Protein AF-A0A967JCB1-F1 (afdb_monomer)

pLDDT: mean 96.54, std 2.73, range [77.69, 98.62]

Secondary structure (DSSP, 8-state):
--HHHHHHHHHHHHHHHHHHHHHHHSHHHHHHHHHHTT--SHHHHHHHHHHHHHTTS-S--BTTTTB--HHHHHHHHHHHHHHTT--HHHHTT-

Mean predicted aligned error: 2.51 Å

Radius of gyration: 13.49 Å; Cα contacts (8 Å, |Δi|>4): 107; chains: 1; bounding box: 28×32×29 Å

Structure (mmCIF, N/CA/C/O backbone):
data_AF-A0A967JCB1-F1
#
_entry.id   AF-A0A967JCB1-F1
#
loop_
_atom_site.group_PDB
_atom_site.id
_atom_site.type_symbol
_atom_site.label_atom_id
_atom_site.label_alt_id
_atom_site.label_comp_id
_atom_site.label_asym_id
_atom_site.label_entity_id
_atom_site.label_seq_id
_atom_site.pdbx_PDB_ins_code
_atom_site.Cartn_x
_atom_site.Cartn_y
_atom_site.Cartn_z
_atom_site.occupancy
_atom_site.B_iso_or_equiv
_atom_site.auth_seq_id
_atom_site.auth_comp_id
_atom_site.auth_asym_id
_atom_site.auth_atom_id
_atom_site.pdbx_PDB_model_num
ATOM 1 N N . MET A 1 1 ? -13.319 8.547 15.765 1.00 77.69 1 MET A N 1
ATOM 2 C CA . MET A 1 1 ? -13.134 9.039 14.388 1.00 77.69 1 MET A CA 1
ATOM 3 C C . MET A 1 1 ? -14.198 10.083 14.104 1.00 77.69 1 MET A C 1
ATOM 5 O O . MET A 1 1 ? -15.380 9.756 14.074 1.00 77.69 1 MET A O 1
ATOM 9 N N . THR A 1 2 ? -13.788 11.338 13.992 1.00 94.56 2 THR A N 1
ATOM 10 C CA . THR A 1 2 ? -14.639 12.449 13.558 1.00 94.56 2 THR A CA 1
ATOM 11 C C . THR A 1 2 ? -14.902 12.368 12.048 1.00 94.56 2 THR A C 1
ATOM 13 O O . THR A 1 2 ? -14.277 11.582 11.332 1.00 94.56 2 THR A O 1
ATOM 16 N N . GLY A 1 3 ? -15.816 13.198 11.533 1.00 94.62 3 GLY A N 1
ATOM 17 C CA . GLY A 1 3 ? -16.013 13.322 10.083 1.00 94.62 3 GLY A CA 1
ATOM 18 C C . GLY A 1 3 ? -14.758 13.813 9.348 1.00 94.62 3 GLY A C 1
ATOM 19 O O . GLY A 1 3 ? -14.487 13.368 8.234 1.00 94.62 3 GLY A O 1
ATOM 20 N N . ALA A 1 4 ? -13.960 14.672 9.991 1.00 96.19 4 ALA A N 1
ATOM 21 C CA . ALA A 1 4 ? -12.702 15.168 9.439 1.00 96.19 4 ALA A CA 1
ATOM 22 C C . ALA A 1 4 ? -11.639 14.062 9.353 1.00 96.19 4 ALA A C 1
ATOM 24 O O . ALA A 1 4 ? -10.995 13.927 8.311 1.00 96.19 4 ALA A O 1
ATOM 25 N N . ASP A 1 5 ? -11.521 13.232 10.397 1.00 96.06 5 ASP A N 1
ATOM 26 C CA . ASP A 1 5 ? -10.593 12.092 10.424 1.00 96.06 5 ASP A CA 1
ATOM 27 C C . ASP A 1 5 ? -10.894 11.124 9.278 1.00 96.06 5 ASP A C 1
ATOM 29 O O . ASP A 1 5 ? -10.001 10.721 8.535 1.00 96.06 5 ASP A O 1
ATOM 33 N N . ARG A 1 6 ? -12.178 10.809 9.074 1.00 95.50 6 ARG A N 1
ATOM 34 C CA . ARG A 1 6 ? -12.609 9.930 7.987 1.00 95.50 6 ARG A CA 1
ATOM 35 C C . ARG A 1 6 ? -12.264 10.507 6.615 1.00 95.50 6 ARG A C 1
ATOM 37 O O . ARG A 1 6 ? -11.721 9.799 5.773 1.00 95.50 6 ARG A O 1
ATOM 44 N N . ALA A 1 7 ? -12.565 11.784 6.383 1.00 96.75 7 ALA A N 1
ATOM 45 C CA . ALA A 1 7 ? -12.252 12.434 5.112 1.00 96.75 7 ALA A CA 1
ATOM 46 C C . ALA A 1 7 ? -10.737 12.458 4.836 1.00 96.75 7 ALA A C 1
ATOM 48 O O . ALA A 1 7 ? -10.316 12.389 3.680 1.00 96.75 7 ALA A O 1
ATOM 49 N N . GLN A 1 8 ? -9.918 12.549 5.888 1.00 96.56 8 GLN A N 1
ATOM 50 C CA . GLN A 1 8 ? -8.466 12.449 5.783 1.00 96.56 8 GLN A CA 1
ATOM 51 C C . GLN A 1 8 ? -8.012 11.019 5.459 1.00 96.56 8 GLN A C 1
ATOM 53 O O . GLN A 1 8 ? -7.224 10.852 4.532 1.00 96.56 8 GLN A O 1
ATOM 58 N N . ALA A 1 9 ? -8.545 9.999 6.136 1.00 97.44 9 ALA A N 1
ATOM 59 C CA . ALA A 1 9 ? -8.258 8.596 5.823 1.00 97.44 9 ALA A CA 1
ATOM 60 C C . ALA A 1 9 ? -8.604 8.260 4.360 1.00 97.44 9 ALA A C 1
ATOM 62 O O . ALA A 1 9 ? -7.800 7.674 3.640 1.00 97.44 9 ALA A O 1
ATOM 63 N N . GLU A 1 10 ? -9.752 8.733 3.866 1.00 97.44 10 GLU A N 1
ATOM 64 C CA . GLU A 1 10 ? -10.141 8.577 2.459 1.00 97.44 10 GLU A CA 1
ATOM 65 C C . GLU A 1 10 ? -9.160 9.256 1.487 1.00 97.44 10 GLU A C 1
ATOM 67 O O . GLU A 1 10 ? -8.955 8.767 0.375 1.00 97.44 10 GLU A O 1
ATOM 72 N N . ARG A 1 11 ? -8.547 10.388 1.870 1.00 97.88 11 ARG A N 1
ATOM 73 C CA . ARG A 1 11 ? -7.486 11.017 1.067 1.00 97.88 11 ARG A CA 1
ATOM 74 C C . ARG A 1 11 ? -6.231 10.152 1.029 1.00 97.88 11 ARG A C 1
ATOM 76 O O . ARG A 1 11 ? -5.739 9.937 -0.069 1.00 97.88 11 ARG A O 1
ATOM 83 N N . PHE A 1 12 ? -5.779 9.617 2.162 1.00 97.94 12 PHE A N 1
ATOM 84 C CA . PHE A 1 12 ? -4.612 8.728 2.198 1.00 97.94 12 PHE A CA 1
ATOM 85 C C . PHE A 1 12 ? -4.819 7.457 1.371 1.00 97.94 12 PHE A C 1
ATOM 87 O O . PHE A 1 12 ? -3.923 7.053 0.641 1.00 97.94 12 PHE A O 1
ATOM 94 N N . VAL A 1 13 ? -6.020 6.869 1.396 1.00 98.25 13 VAL A N 1
ATOM 95 C CA . VAL A 1 13 ? -6.329 5.701 0.553 1.00 98.25 13 VAL A CA 1
ATOM 96 C C . VAL A 1 13 ? -6.255 6.041 -0.940 1.00 98.25 13 VAL A C 1
ATOM 98 O O . VAL A 1 13 ? -5.703 5.266 -1.720 1.00 98.25 13 VAL A O 1
ATOM 101 N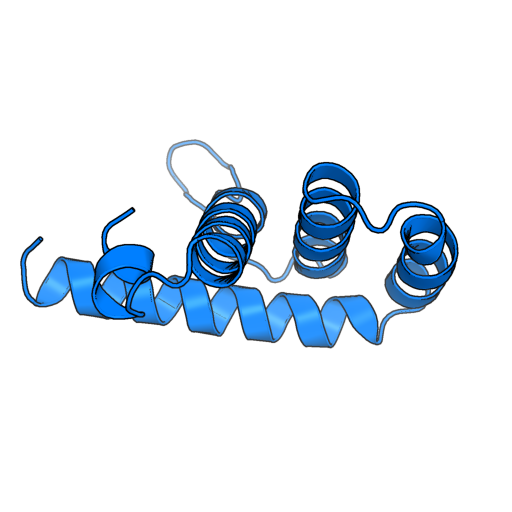 N . ARG A 1 14 ? -6.798 7.195 -1.356 1.00 98.31 14 ARG A N 1
ATOM 102 C CA . ARG A 1 14 ? -6.738 7.638 -2.762 1.00 98.31 14 A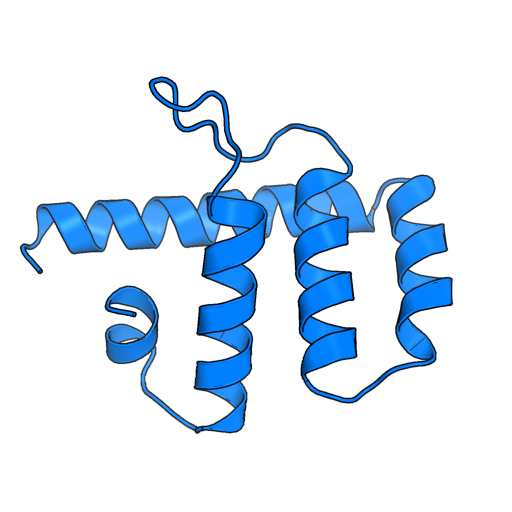RG A CA 1
ATOM 103 C C . ARG A 1 14 ? -5.319 7.999 -3.202 1.00 98.31 14 ARG A C 1
ATOM 105 O O . ARG A 1 14 ? -4.952 7.669 -4.324 1.00 98.31 14 ARG A O 1
ATOM 112 N N . ASP A 1 15 ? -4.558 8.653 -2.331 1.00 98.38 15 ASP A N 1
ATOM 113 C CA . ASP A 1 15 ? -3.152 9.000 -2.556 1.00 98.38 15 ASP A CA 1
ATOM 114 C C . ASP A 1 15 ? -2.300 7.739 -2.753 1.00 98.38 15 ASP A C 1
ATOM 116 O O . ASP A 1 15 ? -1.685 7.561 -3.805 1.00 98.38 15 ASP A O 1
ATOM 120 N N . TRP A 1 16 ? -2.406 6.791 -1.815 1.00 98.44 16 TRP A N 1
ATOM 121 C CA . TRP A 1 16 ? -1.751 5.490 -1.903 1.00 98.44 16 TRP A CA 1
ATOM 122 C C . TRP A 1 16 ? -2.098 4.752 -3.200 1.00 98.44 16 TRP A C 1
ATOM 124 O O . TRP A 1 16 ? -1.208 4.229 -3.867 1.00 98.44 16 TRP A O 1
ATOM 134 N N . LEU A 1 17 ? -3.379 4.728 -3.590 1.00 98.50 17 LEU A N 1
ATOM 135 C CA . LEU A 1 17 ? -3.812 4.067 -4.823 1.00 98.50 17 LEU A CA 1
ATOM 136 C C . LEU A 1 17 ? -3.206 4.726 -6.070 1.00 98.50 17 LEU A C 1
ATOM 138 O O . LEU A 1 17 ? -2.804 4.025 -6.998 1.00 98.50 17 LEU A O 1
ATOM 142 N N . GLY A 1 18 ? -3.128 6.059 -6.092 1.00 98.56 18 GLY A N 1
ATOM 143 C CA . GLY A 1 18 ? -2.490 6.808 -7.173 1.00 98.56 18 GLY A CA 1
ATOM 144 C C . GLY A 1 18 ? -1.013 6.448 -7.316 1.00 98.56 18 GLY A C 1
ATOM 145 O O . GLY A 1 18 ? -0.578 6.055 -8.401 1.00 98.56 18 GLY A O 1
ATOM 146 N N . SER A 1 19 ? -0.266 6.499 -6.213 1.00 98.56 19 SER A N 1
ATOM 147 C CA . SER A 1 19 ? 1.160 6.159 -6.199 1.00 98.56 19 SER A CA 1
ATOM 148 C C . SER A 1 19 ? 1.408 4.676 -6.482 1.00 98.56 19 SER A C 1
ATOM 150 O O . SER A 1 19 ? 2.333 4.345 -7.217 1.00 98.56 19 SER A O 1
ATOM 152 N N . TYR A 1 20 ? 0.536 3.773 -6.019 1.00 98.62 20 TYR A N 1
ATOM 153 C CA . TYR A 1 20 ? 0.573 2.348 -6.370 1.00 98.62 20 TYR A CA 1
ATOM 154 C C . TYR A 1 20 ? 0.449 2.124 -7.881 1.00 98.62 20 TYR A C 1
ATOM 156 O O . TYR A 1 20 ? 1.241 1.381 -8.461 1.00 98.62 20 TYR A O 1
ATOM 164 N N . VAL A 1 21 ? -0.526 2.768 -8.535 1.00 98.56 21 VAL A N 1
ATOM 165 C CA . VAL A 1 21 ? -0.731 2.640 -9.987 1.00 98.56 21 VAL A CA 1
ATOM 166 C C . VAL A 1 21 ? 0.454 3.220 -10.759 1.00 98.56 21 VAL A C 1
ATOM 168 O O . VAL A 1 21 ? 0.941 2.583 -11.695 1.00 98.56 21 VAL A O 1
ATOM 171 N N . ALA A 1 22 ? 0.944 4.395 -10.356 1.00 98.56 22 ALA A N 1
ATOM 172 C CA . ALA A 1 22 ? 2.105 5.026 -10.977 1.00 98.56 22 ALA A CA 1
ATOM 173 C C . ALA A 1 22 ? 3.365 4.158 -10.830 1.00 98.56 22 ALA A C 1
ATOM 175 O O . ALA A 1 22 ? 4.065 3.899 -11.811 1.00 98.56 22 ALA A O 1
ATOM 176 N N . GLY A 1 23 ? 3.613 3.642 -9.627 1.00 98.62 23 GLY A N 1
ATOM 177 C CA . GLY A 1 23 ? 4.741 2.772 -9.342 1.00 98.62 23 GLY A CA 1
ATOM 178 C C . GLY A 1 23 ? 4.667 1.441 -10.076 1.00 98.62 23 GLY A C 1
ATOM 179 O O . GLY A 1 23 ? 5.664 1.030 -10.661 1.00 98.62 23 GLY A O 1
ATOM 180 N N . ALA A 1 24 ? 3.495 0.805 -10.149 1.00 98.25 24 ALA A N 1
ATOM 181 C CA . ALA A 1 24 ? 3.291 -0.436 -10.902 1.00 98.25 24 ALA A CA 1
ATOM 182 C C . ALA A 1 24 ? 3.585 -0.295 -12.405 1.00 98.25 24 ALA A C 1
ATOM 184 O O . ALA A 1 24 ? 4.030 -1.259 -13.031 1.00 98.25 24 ALA A O 1
ATOM 185 N N . ALA A 1 25 ? 3.371 0.893 -12.977 1.00 98.19 25 ALA A N 1
ATOM 186 C CA . ALA A 1 25 ? 3.671 1.184 -14.377 1.00 98.19 25 ALA A CA 1
ATOM 187 C C . ALA A 1 25 ? 5.158 1.503 -14.640 1.00 98.19 25 ALA A C 1
ATOM 189 O O . ALA A 1 25 ? 5.604 1.448 -15.788 1.00 98.19 25 ALA A O 1
ATOM 190 N N . 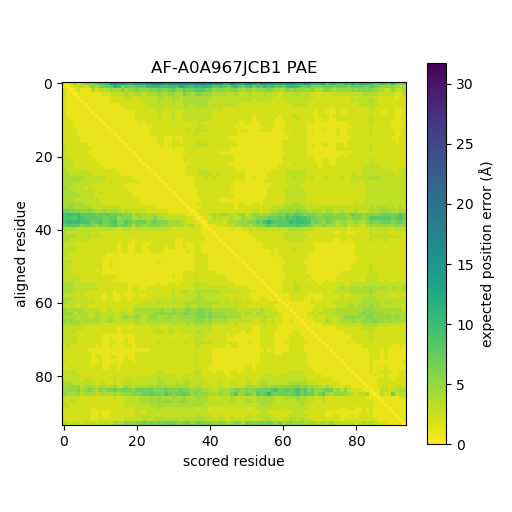ALA A 1 26 ? 5.941 1.831 -13.608 1.00 98.38 26 ALA A N 1
ATOM 191 C CA . ALA A 1 26 ? 7.358 2.152 -13.752 1.00 98.38 26 ALA A CA 1
ATOM 192 C C . ALA A 1 26 ? 8.216 0.892 -14.010 1.00 98.38 26 ALA A C 1
ATOM 194 O O . ALA A 1 26 ? 7.866 -0.198 -13.548 1.00 98.38 26 ALA A O 1
ATOM 195 N N . PRO A 1 27 ? 9.389 1.012 -14.672 1.00 98.44 27 PRO A N 1
ATOM 196 C CA . PRO A 1 27 ? 10.296 -0.120 -14.900 1.00 98.44 27 PRO A CA 1
ATOM 197 C C . PRO A 1 27 ? 10.626 -0.919 -13.632 1.00 98.44 27 PRO A C 1
ATOM 199 O O . PRO A 1 27 ? 10.511 -2.145 -13.621 1.00 98.44 27 PRO A O 1
ATOM 202 N N . THR A 1 28 ? 10.944 -0.228 -12.534 1.00 98.19 28 THR A N 1
ATOM 203 C CA . THR A 1 28 ? 11.210 -0.854 -11.230 1.00 98.19 28 THR A CA 1
ATOM 204 C C . THR A 1 28 ? 9.977 -1.572 -10.676 1.00 98.19 28 THR A C 1
ATOM 206 O O . THR A 1 28 ? 10.098 -2.677 -10.147 1.00 98.19 28 THR A O 1
ATOM 209 N N . GLY A 1 29 ? 8.778 -1.006 -10.838 1.00 98.38 29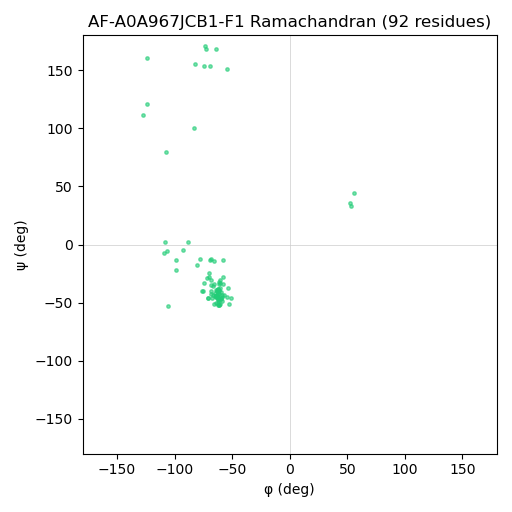 GLY A N 1
ATOM 210 C CA . GLY A 1 29 ? 7.537 -1.647 -10.401 1.00 98.38 29 GLY A CA 1
ATOM 211 C C . GLY A 1 29 ? 7.181 -2.894 -11.203 1.00 98.38 29 GLY A C 1
ATOM 212 O O . GLY A 1 29 ? 6.721 -3.884 -10.630 1.00 98.38 29 GLY A O 1
ATOM 213 N N . MET A 1 30 ? 7.474 -2.916 -12.505 1.00 98.19 30 MET A N 1
ATOM 214 C CA . MET A 1 30 ? 7.328 -4.124 -13.324 1.00 98.19 30 MET A CA 1
ATOM 215 C C . MET A 1 30 ? 8.256 -5.248 -12.837 1.00 98.19 30 MET A C 1
ATOM 217 O O . MET A 1 30 ? 7.822 -6.395 -12.702 1.00 98.19 30 MET A O 1
ATOM 221 N N . MET A 1 31 ? 9.507 -4.921 -12.493 1.00 98.25 31 MET A N 1
ATOM 222 C CA . MET A 1 31 ? 10.456 -5.878 -11.907 1.00 98.25 31 MET A CA 1
ATOM 223 C C . MET A 1 31 ? 9.994 -6.376 -10.531 1.00 98.25 31 MET A C 1
ATOM 225 O O . MET A 1 31 ? 10.011 -7.583 -10.276 1.00 98.25 31 MET A O 1
ATOM 229 N N . LEU A 1 32 ? 9.527 -5.473 -9.661 1.00 97.62 32 LEU A N 1
ATOM 230 C CA . LEU A 1 32 ? 8.972 -5.823 -8.349 1.00 97.62 32 LEU A CA 1
ATOM 231 C C . LEU A 1 32 ? 7.736 -6.712 -8.472 1.00 97.62 32 LEU A C 1
ATOM 233 O O . LEU A 1 32 ? 7.610 -7.682 -7.735 1.00 97.62 32 LEU A O 1
ATOM 237 N N . THR A 1 33 ? 6.857 -6.445 -9.435 1.00 97.56 33 THR A N 1
ATOM 238 C CA . THR A 1 33 ? 5.677 -7.278 -9.702 1.00 97.56 33 THR A CA 1
ATOM 239 C C . THR A 1 33 ? 6.079 -8.688 -10.128 1.00 97.56 33 THR A C 1
ATOM 241 O O . THR A 1 33 ? 5.530 -9.668 -9.619 1.00 97.56 33 THR A O 1
ATOM 244 N N . ALA A 1 34 ? 7.065 -8.818 -11.021 1.00 96.38 34 ALA A N 1
ATOM 245 C CA . ALA A 1 34 ? 7.600 -10.120 -11.418 1.00 96.38 34 ALA A CA 1
ATOM 246 C C . ALA A 1 34 ? 8.231 -10.868 -10.229 1.00 96.38 34 ALA A C 1
ATOM 248 O O . ALA A 1 34 ? 8.048 -12.078 -10.093 1.00 96.38 34 ALA A O 1
ATOM 249 N N . TYR A 1 35 ? 8.924 -10.150 -9.341 1.00 95.81 35 TYR A N 1
ATOM 250 C CA . TYR A 1 35 ? 9.486 -10.698 -8.107 1.00 95.81 35 TYR A CA 1
ATOM 251 C C . TYR A 1 35 ? 8.396 -11.159 -7.125 1.00 95.81 35 TYR A C 1
ATOM 253 O O . TYR A 1 35 ? 8.429 -12.294 -6.647 1.00 95.81 35 TYR A O 1
ATOM 261 N N . GLY A 1 36 ? 7.425 -10.290 -6.838 1.00 93.75 36 GLY A N 1
ATOM 262 C CA . GLY A 1 36 ? 6.421 -10.469 -5.790 1.00 93.75 36 GLY A CA 1
ATOM 263 C C . GLY A 1 36 ? 5.399 -11.555 -6.105 1.00 93.75 36 GLY A C 1
ATOM 264 O O . GLY A 1 36 ? 4.887 -12.190 -5.192 1.00 93.75 36 GLY A O 1
ATOM 265 N N . ARG A 1 37 ? 5.175 -11.869 -7.389 1.00 88.25 37 ARG A N 1
ATOM 266 C CA . ARG A 1 37 ? 4.309 -12.984 -7.821 1.00 88.25 37 ARG A CA 1
ATOM 267 C C . ARG A 1 37 ? 4.718 -14.360 -7.289 1.00 88.25 37 ARG A C 1
ATOM 269 O O . ARG A 1 37 ? 3.925 -15.291 -7.379 1.00 88.25 37 ARG A O 1
ATOM 276 N N . ARG A 1 38 ? 5.925 -14.500 -6.735 1.00 91.75 38 ARG A N 1
ATOM 277 C CA . ARG A 1 38 ? 6.386 -15.736 -6.088 1.00 91.75 38 ARG A CA 1
ATOM 278 C C . ARG A 1 38 ? 5.820 -15.945 -4.677 1.00 91.75 38 ARG A C 1
ATOM 280 O O . ARG A 1 38 ? 5.951 -17.048 -4.162 1.00 91.75 38 ARG A O 1
ATOM 287 N N . SER A 1 39 ? 5.203 -14.925 -4.073 1.00 92.88 39 SER A N 1
ATOM 288 C CA . SER A 1 39 ? 4.625 -14.969 -2.725 1.00 92.88 39 SER A CA 1
ATOM 289 C C . SER A 1 39 ? 3.176 -14.488 -2.771 1.00 92.88 39 SER A C 1
ATOM 291 O O . SER A 1 39 ? 2.902 -13.325 -3.062 1.00 92.88 39 SER A O 1
ATOM 293 N N . THR A 1 40 ? 2.229 -15.397 -2.546 1.00 91.94 40 THR A N 1
ATOM 294 C CA . THR A 1 40 ? 0.782 -15.110 -2.638 1.00 91.94 40 THR A CA 1
ATOM 295 C C . THR A 1 40 ? 0.088 -15.025 -1.280 1.00 91.94 40 THR A C 1
ATOM 297 O O . THR A 1 40 ? -1.105 -14.713 -1.204 1.00 91.94 40 THR A O 1
ATOM 300 N N . ASP A 1 41 ? 0.826 -15.327 -0.219 1.00 95.88 41 ASP A N 1
ATOM 301 C CA . ASP A 1 41 ? 0.429 -15.137 1.166 1.00 95.88 41 ASP A CA 1
ATOM 302 C C . ASP A 1 41 ? 0.231 -13.647 1.497 1.00 95.88 41 ASP A C 1
ATOM 304 O O . ASP A 1 41 ? 0.549 -12.750 0.709 1.00 95.88 41 ASP A O 1
ATOM 308 N N . LEU A 1 42 ? -0.366 -13.375 2.657 1.00 95.50 42 LEU A N 1
ATOM 309 C CA . LEU A 1 42 ? -0.696 -12.011 3.058 1.00 95.50 42 LEU A CA 1
ATOM 310 C C . LEU A 1 42 ? 0.550 -11.119 3.124 1.00 95.50 42 LEU A C 1
ATOM 312 O O . LEU A 1 42 ? 0.508 -10.002 2.612 1.00 95.50 42 LEU A O 1
ATOM 316 N N . GLU A 1 43 ? 1.647 -11.620 3.694 1.00 95.88 43 GLU A N 1
ATOM 317 C CA . GLU A 1 43 ? 2.900 -10.874 3.835 1.00 95.88 43 GLU A CA 1
ATOM 318 C C . GLU A 1 43 ? 3.481 -10.500 2.468 1.00 95.88 43 GLU A C 1
ATOM 320 O O . GLU A 1 43 ? 3.786 -9.331 2.228 1.00 95.88 43 GLU A O 1
ATOM 325 N N . GLY A 1 44 ? 3.537 -11.452 1.529 1.00 97.06 44 GLY A N 1
ATOM 326 C CA . GLY A 1 44 ? 3.980 -11.205 0.156 1.00 97.06 44 GLY A CA 1
ATOM 327 C C . GLY A 1 44 ? 3.125 -10.176 -0.588 1.00 97.06 44 GLY A C 1
ATOM 328 O O . GLY A 1 44 ? 3.654 -9.295 -1.275 1.00 97.06 44 GLY A O 1
ATOM 329 N N . ARG A 1 45 ? 1.797 -10.237 -0.418 1.00 97.00 45 ARG A N 1
ATOM 330 C CA . ARG A 1 45 ? 0.869 -9.258 -1.006 1.00 97.00 45 ARG A CA 1
ATOM 331 C C . ARG A 1 45 ? 1.038 -7.864 -0.413 1.00 97.00 45 ARG A C 1
ATOM 333 O O . ARG A 1 45 ? 1.035 -6.899 -1.174 1.00 97.00 45 ARG A O 1
ATOM 340 N N . VAL A 1 46 ? 1.180 -7.763 0.909 1.00 97.25 46 VAL A N 1
ATOM 341 C CA . VAL A 1 46 ? 1.429 -6.495 1.610 1.00 97.25 46 VAL A CA 1
ATOM 342 C C . VAL A 1 46 ? 2.750 -5.902 1.149 1.00 97.25 46 VAL A C 1
ATOM 344 O O . VAL A 1 46 ? 2.766 -4.757 0.711 1.00 97.25 46 VAL A O 1
ATOM 347 N N . PHE A 1 47 ? 3.825 -6.694 1.151 1.00 97.50 47 PHE A N 1
ATOM 348 C CA . PHE A 1 47 ? 5.136 -6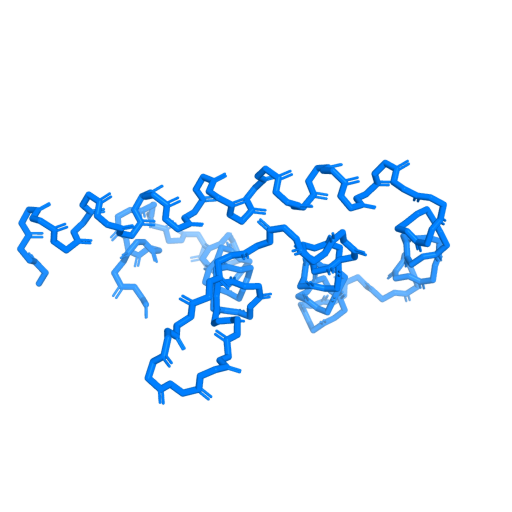.267 0.672 1.00 97.50 47 PHE A CA 1
ATOM 349 C C . PHE A 1 47 ? 5.055 -5.686 -0.741 1.00 97.50 47 PHE A C 1
ATOM 351 O O . PHE A 1 47 ? 5.525 -4.575 -0.979 1.00 97.50 47 PHE A O 1
ATOM 358 N N . LEU A 1 48 ? 4.426 -6.410 -1.675 1.00 98.12 48 LEU A N 1
ATOM 359 C CA . LEU A 1 48 ? 4.323 -5.950 -3.056 1.00 98.12 48 LEU A CA 1
ATOM 360 C C . LEU A 1 48 ? 3.495 -4.663 -3.162 1.00 98.12 48 LEU A C 1
ATOM 362 O O . LEU A 1 48 ? 3.899 -3.734 -3.855 1.00 98.12 48 LEU A O 1
ATOM 366 N N . ALA A 1 49 ? 2.354 -4.592 -2.476 1.00 98.06 49 ALA A N 1
ATOM 367 C CA . ALA A 1 49 ? 1.480 -3.425 -2.491 1.00 98.06 49 ALA A CA 1
ATOM 368 C C . ALA A 1 49 ? 2.168 -2.176 -1.909 1.00 98.06 49 ALA A C 1
ATOM 370 O O . ALA A 1 49 ? 2.100 -1.106 -2.515 1.00 98.06 49 ALA A O 1
ATOM 371 N N . SER A 1 50 ? 2.885 -2.331 -0.795 1.00 98.19 50 SER A N 1
ATOM 372 C CA . SER A 1 50 ? 3.686 -1.276 -0.172 1.00 98.19 50 SER A CA 1
ATOM 373 C C . SER A 1 50 ? 4.829 -0.809 -1.063 1.00 98.19 50 SER A C 1
ATOM 375 O O . SER A 1 50 ? 4.965 0.387 -1.318 1.00 98.19 50 SER A O 1
ATOM 377 N N . ALA A 1 51 ? 5.617 -1.750 -1.590 1.00 98.06 51 ALA A N 1
ATOM 378 C CA . ALA A 1 51 ? 6.759 -1.427 -2.434 1.00 98.06 51 ALA A CA 1
ATOM 379 C C . ALA A 1 51 ? 6.316 -0.656 -3.680 1.00 98.06 51 ALA A C 1
ATOM 381 O O . ALA A 1 51 ? 6.879 0.392 -3.980 1.00 98.06 51 ALA A O 1
ATOM 382 N N . LEU A 1 52 ? 5.264 -1.128 -4.362 1.00 98.56 52 LEU A N 1
ATOM 383 C CA . LEU A 1 52 ? 4.734 -0.477 -5.559 1.00 98.56 52 LEU A CA 1
ATOM 384 C C . LEU A 1 52 ? 4.250 0.949 -5.291 1.00 98.56 52 LEU A C 1
ATOM 386 O O . LEU A 1 52 ? 4.495 1.813 -6.121 1.00 98.56 52 LEU A O 1
ATOM 390 N N . SER A 1 53 ? 3.636 1.225 -4.139 1.00 98.56 53 SER A N 1
ATOM 391 C CA . SER A 1 53 ? 3.202 2.589 -3.808 1.00 98.56 53 SER A CA 1
ATOM 392 C C . SER A 1 53 ? 4.324 3.585 -3.527 1.00 98.56 53 SER A C 1
ATOM 394 O O . SER A 1 53 ? 4.051 4.777 -3.527 1.00 98.56 53 SER A O 1
ATOM 396 N N . HIS A 1 54 ? 5.561 3.128 -3.325 1.00 98.38 54 HIS A N 1
ATOM 397 C CA . HIS A 1 54 ? 6.692 4.001 -3.001 1.00 98.38 54 HIS A CA 1
ATOM 398 C C . HIS A 1 54 ? 7.707 4.141 -4.152 1.00 98.38 54 HIS A C 1
ATOM 400 O O . HIS A 1 54 ? 8.606 4.970 -4.090 1.00 98.38 54 HIS A O 1
ATOM 406 N N . VAL A 1 55 ? 7.565 3.364 -5.239 1.00 98.44 55 VAL A N 1
ATOM 407 C CA . VAL A 1 55 ? 8.527 3.328 -6.366 1.00 98.44 55 VAL A CA 1
ATOM 408 C C . VAL A 1 55 ? 8.815 4.707 -6.964 1.00 98.44 55 VAL A C 1
ATOM 410 O O . VAL A 1 55 ? 9.934 4.956 -7.407 1.00 98.44 55 VAL A O 1
ATOM 413 N N . THR A 1 56 ? 7.803 5.570 -7.047 1.00 97.88 56 THR A N 1
ATOM 414 C CA . THR A 1 56 ? 7.912 6.890 -7.681 1.00 97.88 56 THR A CA 1
ATOM 415 C C . THR A 1 56 ? 8.263 8.008 -6.705 1.00 97.88 56 THR A C 1
ATOM 417 O O . THR A 1 56 ? 8.450 9.131 -7.163 1.00 97.88 56 THR A O 1
ATOM 420 N N . GLU A 1 57 ? 8.334 7.729 -5.397 1.00 96.38 57 GLU A N 1
ATOM 421 C CA . GLU A 1 57 ? 8.511 8.734 -4.332 1.00 96.38 57 GLU A CA 1
ATOM 422 C C . GLU A 1 57 ? 7.476 9.880 -4.402 1.00 96.38 57 GLU A C 1
ATOM 424 O O . GLU A 1 57 ? 7.761 11.039 -4.099 1.00 96.38 57 GLU A O 1
ATOM 429 N N . THR A 1 58 ? 6.256 9.562 -4.851 1.00 96.25 58 THR A N 1
ATOM 430 C CA . THR A 1 58 ? 5.130 10.511 -4.971 1.00 96.25 58 THR A CA 1
ATOM 431 C C . THR A 1 58 ? 4.035 10.289 -3.931 1.00 96.25 58 THR A C 1
ATOM 433 O O . THR A 1 58 ? 3.003 10.952 -3.990 1.00 96.25 58 THR A O 1
ATOM 436 N N . ASP A 1 59 ? 4.215 9.329 -3.030 1.00 97.75 59 ASP A N 1
ATOM 437 C CA . ASP A 1 59 ? 3.328 9.062 -1.904 1.00 97.75 59 ASP A CA 1
ATOM 438 C C . ASP A 1 59 ? 3.443 10.120 -0.798 1.00 97.75 59 ASP A C 1
ATOM 440 O O . ASP A 1 59 ? 4.332 10.977 -0.788 1.00 97.75 59 ASP A O 1
ATOM 444 N N . ASP A 1 60 ? 2.493 10.077 0.130 1.00 96.94 60 ASP A N 1
ATOM 445 C CA . ASP A 1 60 ? 2.377 11.021 1.231 1.00 96.94 60 ASP A CA 1
ATOM 446 C C . ASP A 1 60 ? 3.640 11.157 2.102 1.00 96.94 60 ASP A C 1
ATOM 448 O O . ASP A 1 60 ? 4.409 10.224 2.299 1.00 96.94 60 ASP A O 1
ATOM 452 N N . LEU A 1 61 ? 3.827 12.342 2.694 1.00 97.25 61 LEU A N 1
ATOM 453 C CA . LEU A 1 61 ? 4.911 12.625 3.636 1.00 97.25 61 LEU A CA 1
ATOM 454 C C . LEU A 1 61 ? 4.346 13.148 4.957 1.00 97.25 61 LEU A C 1
ATOM 456 O O . LEU A 1 61 ? 3.745 14.228 5.023 1.00 97.25 61 LEU A O 1
ATOM 460 N N . HIS A 1 62 ? 4.638 12.446 6.048 1.00 96.12 62 HIS A N 1
ATOM 461 C CA . HIS A 1 62 ? 4.414 12.952 7.393 1.00 96.12 62 HIS A CA 1
ATOM 462 C C . HIS A 1 62 ? 5.583 13.846 7.822 1.00 96.12 62 HIS A C 1
ATOM 464 O O . HIS A 1 62 ? 6.646 13.385 8.236 1.00 96.12 62 HIS A O 1
ATOM 470 N N . ARG A 1 63 ? 5.380 15.164 7.726 1.00 94.81 63 ARG A N 1
ATOM 471 C CA . ARG A 1 63 ? 6.451 16.174 7.837 1.00 94.81 63 ARG A CA 1
ATOM 472 C C . ARG A 1 63 ? 7.228 16.138 9.153 1.00 94.81 63 ARG A C 1
ATOM 474 O O . ARG A 1 63 ? 8.412 16.441 9.148 1.00 94.81 63 ARG A O 1
ATOM 481 N N . ALA A 1 64 ? 6.572 15.806 10.266 1.00 96.31 64 ALA A N 1
ATOM 482 C CA . ALA A 1 64 ? 7.212 15.835 11.580 1.00 96.31 64 ALA A CA 1
ATOM 483 C C . ALA A 1 64 ? 8.187 14.667 11.793 1.00 96.31 64 ALA A C 1
ATOM 485 O O . ALA A 1 64 ? 9.194 14.837 12.471 1.00 96.31 64 ALA A O 1
ATOM 486 N N . SER A 1 65 ? 7.900 13.497 11.215 1.00 94.81 65 SER A N 1
ATOM 487 C CA . SER A 1 65 ? 8.780 12.321 11.289 1.00 94.81 65 SER A CA 1
ATOM 488 C C . SER A 1 65 ? 9.646 12.140 10.047 1.00 94.81 65 SER A C 1
ATOM 490 O O . SER A 1 65 ? 10.588 11.360 10.090 1.00 94.81 65 SER A O 1
ATOM 492 N N . VAL A 1 66 ? 9.338 12.848 8.956 1.00 95.69 66 VAL A N 1
ATOM 493 C CA . VAL A 1 66 ? 9.970 12.666 7.641 1.00 95.69 66 VAL A CA 1
ATOM 494 C C . VAL A 1 66 ? 9.833 11.210 7.172 1.00 95.69 66 VAL A C 1
ATOM 496 O O . VAL A 1 66 ? 10.781 10.579 6.719 1.00 95.69 66 VAL A O 1
ATOM 499 N N . THR A 1 67 ? 8.633 10.651 7.336 1.00 96.69 67 THR A N 1
ATOM 500 C CA . THR A 1 67 ? 8.305 9.281 6.917 1.00 96.69 67 THR A CA 1
ATOM 501 C C . THR A 1 67 ? 7.117 9.273 5.968 1.00 96.69 67 THR A C 1
ATOM 503 O O . THR A 1 67 ? 6.316 10.207 5.977 1.00 96.69 67 THR A O 1
ATOM 506 N N . HIS A 1 68 ? 6.969 8.181 5.221 1.00 98.06 68 HIS A N 1
ATOM 507 C CA . HIS A 1 68 ? 5.857 7.929 4.304 1.00 98.06 68 HIS A CA 1
ATOM 508 C C . HIS A 1 68 ? 4.935 6.849 4.895 1.00 98.06 68 HIS A C 1
ATOM 510 O O . HIS A 1 68 ? 5.095 5.664 4.611 1.00 98.06 68 HIS A O 1
ATOM 516 N N . PRO A 1 69 ? 4.042 7.186 5.845 1.00 97.25 69 PRO A N 1
ATOM 517 C CA . PRO A 1 69 ? 3.244 6.171 6.525 1.00 97.25 69 PRO A CA 1
ATOM 518 C C . PRO A 1 69 ? 2.183 5.539 5.614 1.00 97.25 69 PRO A C 1
ATOM 520 O O . PRO A 1 69 ? 1.825 4.379 5.834 1.00 97.25 69 PRO A O 1
ATOM 523 N N . GLY A 1 70 ? 1.682 6.254 4.600 1.00 97.62 70 GLY A N 1
ATOM 524 C CA . GLY A 1 70 ? 0.618 5.776 3.722 1.00 97.62 70 GLY A CA 1
ATOM 525 C C . GLY A 1 70 ? 1.010 4.530 2.935 1.00 97.62 70 GLY A C 1
ATOM 526 O O . GLY A 1 70 ? 0.205 3.601 2.845 1.00 97.62 70 GLY A O 1
ATOM 527 N N . CYS A 1 71 ? 2.258 4.436 2.460 1.00 97.94 71 CYS A N 1
ATOM 528 C CA . CYS A 1 71 ? 2.752 3.258 1.738 1.00 97.94 71 CYS A CA 1
ATOM 529 C C . CYS A 1 71 ? 2.883 1.995 2.608 1.00 97.94 71 CYS A C 1
ATOM 531 O O . CYS A 1 71 ? 2.993 0.891 2.075 1.00 97.94 71 CYS A O 1
ATOM 533 N N . VAL A 1 72 ? 2.789 2.113 3.936 1.00 97.38 72 VAL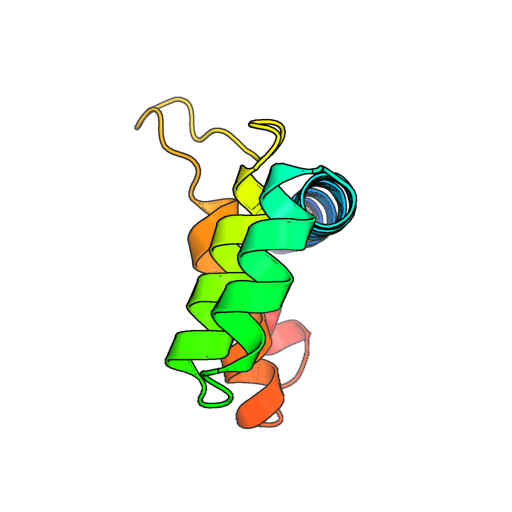 A N 1
ATOM 534 C CA . VAL A 1 72 ? 2.798 0.971 4.867 1.00 97.38 72 VAL A CA 1
ATOM 535 C C . VAL A 1 72 ? 1.403 0.691 5.424 1.00 97.38 72 VAL A C 1
ATOM 537 O O . VAL A 1 72 ? 0.913 -0.432 5.329 1.00 97.38 72 VAL A O 1
ATOM 540 N N . VAL A 1 73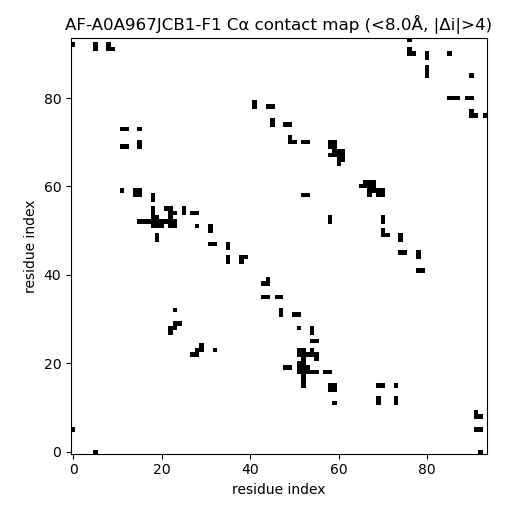 ? 0.739 1.701 5.990 1.00 97.75 73 VAL A N 1
ATOM 541 C CA . VAL A 1 73 ? -0.512 1.524 6.747 1.00 97.75 73 VAL A CA 1
ATOM 542 C C . VAL A 1 73 ? -1.684 1.164 5.833 1.00 97.75 73 VAL A C 1
ATOM 544 O O . VAL A 1 73 ? -2.424 0.220 6.114 1.00 97.75 73 VAL A O 1
ATOM 547 N N . VAL A 1 74 ? -1.841 1.877 4.713 1.00 98.38 74 VAL A N 1
ATOM 548 C CA . VAL A 1 74 ? -2.973 1.687 3.793 1.00 98.38 74 VAL A CA 1
ATOM 549 C C . VAL A 1 74 ? -3.027 0.272 3.195 1.00 98.38 74 VAL A C 1
ATOM 551 O O . VAL A 1 74 ? -4.082 -0.361 3.299 1.00 98.38 74 VAL A O 1
ATOM 554 N N . PRO A 1 75 ? -1.951 -0.279 2.594 1.00 98.06 75 PRO A N 1
ATOM 555 C CA . PRO A 1 75 ? -2.014 -1.615 2.003 1.00 98.06 75 PRO A CA 1
ATOM 556 C C . PRO A 1 75 ? -2.234 -2.713 3.048 1.00 98.06 75 PRO A C 1
ATOM 558 O O . PRO A 1 75 ? -2.950 -3.675 2.767 1.00 98.06 75 PRO A O 1
ATOM 561 N N . VAL A 1 76 ? -1.682 -2.561 4.259 1.00 98.19 76 VAL A N 1
ATOM 562 C CA . VAL A 1 76 ? -1.907 -3.496 5.373 1.00 98.19 76 VAL A CA 1
ATOM 563 C C . VAL A 1 76 ? -3.385 -3.528 5.757 1.00 98.19 76 VAL A C 1
ATOM 565 O O . VAL A 1 76 ? -3.987 -4.604 5.765 1.00 98.19 76 VAL A O 1
ATOM 568 N N . ALA A 1 77 ? -3.990 -2.363 6.010 1.00 97.94 77 ALA A N 1
ATOM 569 C CA . ALA A 1 77 ? -5.396 -2.264 6.394 1.00 97.94 77 ALA A CA 1
ATOM 570 C C . ALA A 1 77 ? -6.335 -2.800 5.298 1.00 97.94 77 ALA A C 1
ATOM 572 O O . ALA A 1 77 ? -7.266 -3.554 5.590 1.00 97.94 77 ALA A O 1
ATOM 573 N N . LEU A 1 78 ? -6.068 -2.470 4.027 1.00 97.69 78 LEU A N 1
ATOM 574 C CA . LEU A 1 78 ? -6.868 -2.938 2.891 1.00 97.69 78 LEU A CA 1
ATOM 575 C C . LEU A 1 78 ? -6.802 -4.458 2.717 1.00 97.69 78 LEU A C 1
ATOM 577 O O . LEU A 1 78 ? -7.834 -5.091 2.499 1.00 97.69 78 LEU A O 1
ATOM 581 N N . LEU A 1 79 ? -5.609 -5.054 2.794 1.00 97.12 79 LEU A N 1
ATOM 582 C CA . LEU A 1 79 ? -5.434 -6.486 2.544 1.00 97.12 79 LEU A CA 1
ATOM 583 C C . LEU A 1 79 ? -5.920 -7.344 3.715 1.00 97.12 79 LEU A C 1
ATOM 585 O O . LEU A 1 79 ? -6.585 -8.350 3.470 1.00 97.12 79 LEU A O 1
ATOM 589 N N . LEU A 1 80 ? -5.667 -6.928 4.961 1.00 96.69 80 LEU A N 1
ATOM 590 C CA . LEU A 1 80 ? -6.252 -7.572 6.142 1.00 96.69 80 LEU A CA 1
ATOM 591 C C . LEU A 1 80 ? -7.774 -7.464 6.131 1.00 96.69 80 LEU A C 1
ATOM 593 O O . LEU A 1 80 ? -8.466 -8.453 6.363 1.00 96.69 80 LEU A O 1
ATOM 597 N N . GLY A 1 81 ? -8.301 -6.279 5.818 1.00 97.00 81 GLY A N 1
ATOM 598 C CA . GLY A 1 81 ? -9.738 -6.068 5.754 1.00 97.00 81 GLY A CA 1
ATOM 599 C C . GLY A 1 81 ? -10.413 -6.894 4.663 1.00 97.00 81 GLY A C 1
ATOM 600 O O . GLY A 1 81 ? -11.473 -7.474 4.894 1.00 97.00 81 GLY A O 1
ATOM 601 N N . ARG A 1 82 ? -9.769 -7.017 3.497 1.00 95.44 82 ARG A N 1
ATOM 602 C CA . ARG A 1 82 ? -10.234 -7.879 2.406 1.00 95.44 82 ARG A CA 1
ATOM 603 C C . ARG A 1 82 ? -10.267 -9.348 2.817 1.00 95.44 82 ARG A C 1
ATOM 605 O O . ARG A 1 82 ? -11.268 -10.013 2.570 1.00 95.44 82 ARG A O 1
ATOM 612 N N . ASP A 1 83 ? -9.192 -9.847 3.423 1.00 95.56 83 ASP A N 1
ATOM 613 C CA . ASP A 1 83 ? -9.087 -11.260 3.801 1.00 95.56 83 ASP A CA 1
ATOM 614 C C . ASP A 1 83 ? -9.996 -11.603 5.000 1.00 95.56 83 ASP A C 1
ATOM 616 O O . ASP A 1 83 ? -10.492 -12.723 5.096 1.00 95.56 83 ASP A O 1
ATOM 620 N N . GLY A 1 84 ? -10.273 -10.630 5.876 1.00 95.12 84 GLY A N 1
ATOM 621 C CA . GLY A 1 84 ? -11.206 -10.745 7.003 1.00 95.12 84 GLY A CA 1
ATOM 622 C C . GLY A 1 84 ? -12.664 -10.390 6.687 1.00 95.12 84 GLY A C 1
ATOM 623 O O . GLY A 1 84 ? -13.486 -10.400 7.600 1.00 95.12 84 GLY A O 1
ATOM 624 N N . ALA A 1 85 ? -12.991 -10.058 5.432 1.00 92.06 85 ALA A N 1
ATOM 625 C CA . ALA A 1 85 ? -14.323 -9.623 4.992 1.00 92.06 85 ALA A CA 1
ATOM 626 C C . ALA A 1 85 ? -14.926 -8.459 5.815 1.00 92.06 85 ALA A C 1
ATOM 628 O O . ALA A 1 85 ? -16.138 -8.403 6.034 1.00 92.06 85 ALA A O 1
ATOM 629 N N . VAL A 1 86 ? -14.090 -7.517 6.264 1.00 96.00 86 VAL A N 1
ATOM 630 C CA . VAL A 1 86 ? -14.537 -6.349 7.041 1.00 96.00 86 VAL A CA 1
ATOM 631 C C . VAL A 1 86 ? -15.059 -5.245 6.120 1.00 96.00 86 VAL A C 1
ATOM 633 O O . VAL A 1 86 ? -14.674 -5.137 4.952 1.00 96.00 86 VAL A O 1
ATOM 636 N N . SER A 1 87 ? -15.933 -4.384 6.637 1.00 95.75 87 SER A N 1
ATOM 637 C CA . SER A 1 87 ? -16.477 -3.280 5.845 1.00 95.75 87 SER A CA 1
ATOM 638 C C . SER A 1 87 ? -15.417 -2.214 5.540 1.00 95.75 87 SER A C 1
ATOM 640 O O . SER A 1 87 ? -14.501 -1.971 6.325 1.00 95.75 87 SER A O 1
ATOM 642 N N . GLY A 1 88 ? -15.584 -1.470 4.442 1.00 93.81 88 GLY A N 1
ATOM 643 C CA . GLY A 1 88 ? -14.695 -0.342 4.130 1.00 93.81 88 GLY A CA 1
ATOM 644 C C . GLY A 1 88 ? -14.657 0.730 5.232 1.00 93.81 88 GLY A C 1
ATOM 645 O O . GLY A 1 88 ? -13.636 1.377 5.436 1.00 93.81 88 GLY A O 1
ATOM 646 N N . HIS A 1 89 ? -15.740 0.883 6.001 1.00 94.94 89 HIS A N 1
ATOM 647 C CA . HIS A 1 89 ? -15.773 1.773 7.166 1.00 94.94 89 HIS A CA 1
ATOM 648 C C . HIS A 1 89 ? -14.900 1.291 8.327 1.00 94.94 89 HIS A C 1
ATOM 650 O O . HIS A 1 89 ? -14.437 2.113 9.116 1.00 94.94 89 HIS A O 1
ATOM 656 N N . GLU A 1 90 ? -14.730 -0.021 8.478 1.00 95.69 90 GLU A N 1
ATOM 657 C CA . GLU A 1 90 ? -13.802 -0.601 9.447 1.00 95.69 90 GLU A CA 1
ATOM 658 C C . GLU A 1 90 ? -12.364 -0.463 8.964 1.00 95.69 90 GLU A C 1
ATOM 660 O O . GLU A 1 90 ? -11.521 -0.059 9.757 1.00 95.69 90 GLU A O 1
ATOM 665 N N . VAL A 1 91 ? -12.111 -0.662 7.666 1.00 96.69 91 VAL A N 1
ATOM 666 C CA . VAL A 1 91 ? -10.789 -0.420 7.068 1.00 96.69 91 VAL A CA 1
ATOM 667 C C . VAL A 1 91 ? -10.343 1.032 7.245 1.00 96.69 91 VAL A C 1
ATOM 669 O O . VAL A 1 91 ? -9.221 1.269 7.663 1.00 96.69 91 VAL A O 1
ATOM 672 N N . LEU A 1 92 ? -11.217 2.012 6.990 1.00 96.50 92 LEU A N 1
ATOM 673 C CA . LEU A 1 92 ? -10.887 3.437 7.155 1.00 96.50 92 LEU A CA 1
ATOM 674 C C . LEU A 1 92 ? -10.622 3.854 8.611 1.00 96.50 92 LEU A C 1
ATOM 676 O O . LEU A 1 92 ? -10.159 4.968 8.845 1.00 96.50 92 LEU A O 1
ATOM 680 N N . ARG A 1 93 ? -10.988 3.011 9.582 1.00 95.62 93 ARG A N 1
ATOM 681 C CA . ARG A 1 93 ? -10.828 3.280 11.015 1.00 95.62 93 ARG A CA 1
ATOM 682 C C . ARG A 1 93 ? -9.587 2.609 11.611 1.00 95.62 93 ARG A C 1
ATOM 684 O O . ARG A 1 93 ? -9.197 3.006 12.706 1.00 95.62 93 ARG A O 1
ATOM 691 N N . ALA A 1 94 ? -9.083 1.560 10.963 1.00 90.81 94 ALA A N 1
ATOM 692 C CA . ALA A 1 94 ? -7.903 0.811 11.387 1.00 90.81 94 ALA A CA 1
ATOM 693 C C . ALA A 1 94 ? -6.644 1.682 11.293 1.00 90.81 94 ALA A C 1
ATOM 695 O O . ALA A 1 94 ? -5.791 1.534 12.194 1.00 90.81 94 ALA A O 1
#

Foldseek 3Di:
DDPVLLVVLVVLLVLLVVLLVVLCPDPVNVVLVVVLVVDPDLVSQLVNSLCSSPNVVRADAPVVVRDRCSSRLLSNLVSVCVVVVHDVVVSSVD

Sequence (94 aa):
MTGADRAQAERFVRDWLGSYVAGAAAPTGMMLTAYGRRSTDLEGRVFLASALSHVTETDDLHRASVTHPGCVVVPVALLLGRDGAVSGHEVLRA

Solvent-accessible surface area (backbone atoms only — not comparable to full-atom values): 5046 Å² total; per-residue (Å²): 130,55,76,66,54,45,57,49,40,55,45,46,50,52,46,33,51,52,21,23,55,54,6,44,72,33,74,68,21,46,53,48,50,66,60,33,70,78,36,85,52,70,66,34,46,33,50,43,49,21,51,20,12,46,65,69,73,70,42,60,71,44,78,92,78,73,40,53,57,41,37,54,53,46,39,46,36,53,52,52,25,60,77,65,72,52,53,71,74,54,37,62,69,107

=== Feature glossary ===
The record interleaves many kinds of information about one protein. Here is each kind framed as the question it answers.

Q: What does the local fold look like, residue by residue?
A: A 3Di character summarizes, for each residue, the relative orientation of the Cα frame of its nearest spatial neighbor. Because it encodes fold topology rather than chemistry, 3Di alignments detect remote structural similarity that sequence alignment misses.

Q: Which residues are in helices, strands, or loops?
A: Secondary structure is the local, repeating backbone conformation. DSSP classifies it into eight states by reading the hydrogen-bond network: three helix types (H, G, I), two β types (E, B), two non-regular types (T, S), and unstructured coil (-).

Q: How big and how compact is the whole molecule?
A: Three whole-structure scalars: the radius of gyration (RMS distance of Cα from centroid, in Å), the count of Cα–Cα contacts (pairs closer than 8 Å and separated by more than four residues in sequence — i.e. tertiary, not local, contacts), and the bounding-box dimensions. Together they distinguish compact globular folds from extended fibres or disordered chains.

Q: How confident is the AlphaFold model at each residue?
A: For AlphaFold models, the B-factor field carries pLDDT — the model's own estimate of local accuracy on a 0–100 scale. Regions with pLDDT<50 should be treated as essentially unmodeled; they often correspond to intrinsically disordered segments.

Q: What family and function is it annotated with?
A: Functional annotations link the protein to curated databases. InterPro entries identify conserved domains and families by matching the sequence against member-database signatures (Pfam, PROSITE, CDD, …). Gene Ontology (GO) terms describe molecular function, biological process, and cellular component in a controlled vocabulary. CATH places the structure in a hierarchical fold classification (Class/Architecture/Topology/Homologous-superfamily). The organism is the source species.

Q: What known structures does this most resemble?
A: Nearest PDB neighbors are the top structural matches found by Foldseek when searching this structure against the entire Protein Data Bank. Each hit reports a TM-score (0 to 1; >0.5 almost always implies the same fold) and an E-value. These 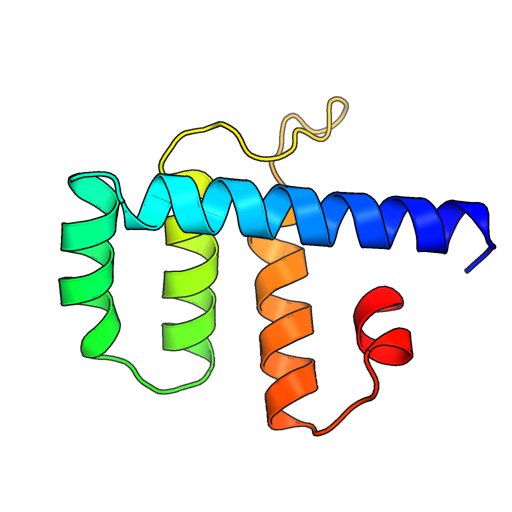are *structural* homologs — they may share no detectable sequence similarity.

Q: Which residues are buried vs exposed?
A: Solvent-accessible surface area (SASA) is the area in Å² traced out by the centre of a 1.4 Å probe sphere (a water molecule) rolled over the protein's van der Waals surface (Shrake–Rupley / Lee–Richards construction). Buried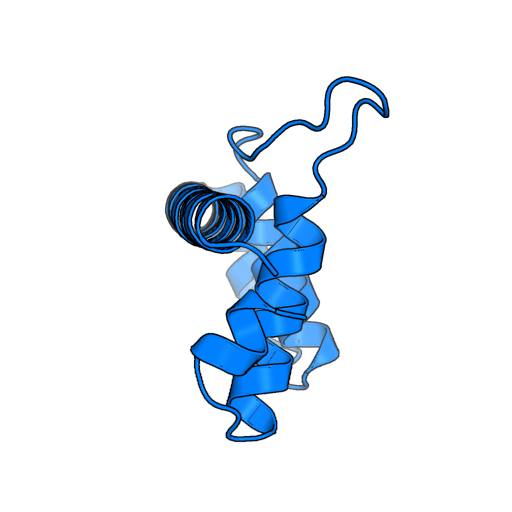 residues have near-zero SASA; fully exposed residues can exceed 200 Å². The total SASA scales roughly with the number of surface residues.

Q: What are the backbone torsion angles?
A: φ (phi) and ψ (psi) are the two rotatable backbone dihedrals per residue: φ is the C(i-1)–N–Cα–C torsion, ψ is the N–Cα–C–N(i+1) torsion, both in degrees on (−180°, 180°]. α-helical residues cluster near (−60°, −45°); β-strand residues near (−120°, +130°). A Ramachandran plot is simply a scatter of (φ, ψ) for every residue.

Q: Are the domains correctly placed relative to each other?
A: Predicted aligned error is AlphaFold's pairwise confidence. Unlike pLDDT (per-residue), PAE is per-residue-pair and captures whether two parts of the structure are correctly placed relative to each other. Units are ångströms of expected positional error.

Q: What if only a Cα trace is available?
A: P-SEA three-state annotation labels each residue as helix, strand, or coil based purely on the geometry of the Cα trace. It serves as a fallback when the full backbone (and thus DSSP) is unavailable.

Q: What is the amino-acid chain?
A: This is the polypeptide sequence — one letter per residue, N-terminus first. Length ranges from a few dozen residues for small domains to over a thousand for large multi-domain proteins.

Q: What do the rendered images show?
A: The six renders are orthographic views along the three Cartesian axes in both directions. Representation (cartoon, sticks, or surface) and color scheme (sequence-rainbow or by-chain) vary across proteins so the training set covers all the common visualization conventions.

Q: What do the diagnostic plots show?
A: Plot images: a contact map (which residues are close in 3D, as an N×N binary image), a Ramachandran scatter (backbone torsion angles, revealing secondary-structure composition at a glance), and — for AlphaFold structures — a PAE heatmap (pairwise prediction confidence).

Q: How mobile is each atom in the crystal?
A: B-factor (Debye–Waller factor) reflects atomic displacement in the crystal lattice. It is an experimental observable (units Å²), not a prediction; low values mean the atom is pinned down, high values mean it moves or is heterogeneous across the crystal.

Q: Where is each backbone atom in 3D?
A: The mmCIF table is the protein's shape written out atom by atom. For each backbone N, Cα, C, and carbonyl O, it records an (x, y, z) coordinate triple in Å plus the residue type, chain letter, and residue number.